Protein AF-A0A9C9SER9-F1 (afdb_monomer_lite)

Radius of gyration: 15.22 Å; chains: 1; bounding box: 36×35×38 Å

Foldseek 3Di:
DDPDDDDDPDPVVVLLVCQLLDQEAEQEDDDDVSVVSVVVVLVCPLVVLADQHAYEYEDCVRCVVVLVCCVPPCCVVPVDPPCSSVSYHYDHDPVVVVVVSCVVCVVPHSDDDPVNNVSSVVD

pLDDT: mean 93.38, std 6.62, range [63.72, 98.69]

Structure (mmCIF, N/CA/C/O backbone):
data_AF-A0A9C9SER9-F1
#
_entry.id   AF-A0A9C9SER9-F1
#
loop_
_atom_site.group_PDB
_atom_site.id
_atom_site.type_symbol
_atom_site.label_atom_id
_atom_site.label_alt_id
_atom_site.label_comp_id
_atom_site.label_asym_id
_atom_site.label_entity_id
_atom_site.label_seq_id
_atom_site.pdbx_PDB_ins_code
_atom_site.Cartn_x
_atom_site.Cartn_y
_atom_site.Cartn_z
_atom_site.occupancy
_atom_site.B_iso_or_equiv
_atom_site.auth_seq_id
_atom_site.auth_comp_id
_atom_site.auth_asym_id
_atom_site.auth_atom_id
_atom_site.pdbx_PDB_model_num
ATOM 1 N N . TYR A 1 1 ? 19.489 -3.707 -9.082 1.00 63.72 1 TYR A N 1
ATOM 2 C CA . TYR A 1 1 ? 20.092 -3.218 -10.340 1.00 63.72 1 TYR A CA 1
ATOM 3 C C . TYR A 1 1 ? 18.976 -2.688 -11.239 1.00 63.72 1 TYR A C 1
ATOM 5 O O . TYR A 1 1 ? 17.849 -3.126 -11.051 1.00 63.72 1 TYR A O 1
ATOM 13 N N . GLN A 1 2 ? 19.248 -1.712 -12.114 1.00 91.31 2 GLN A N 1
ATOM 14 C CA . GLN A 1 2 ? 18.258 -1.064 -12.994 1.00 91.31 2 GLN A CA 1
ATOM 15 C C . GLN A 1 2 ? 18.746 -1.128 -14.447 1.00 91.31 2 GLN A C 1
ATOM 17 O O . GLN A 1 2 ? 19.863 -0.685 -14.705 1.00 91.31 2 GLN A O 1
ATOM 22 N N . ASP A 1 3 ? 17.909 -1.615 -15.366 1.00 94.62 3 ASP A N 1
ATOM 23 C CA . ASP A 1 3 ? 18.195 -1.587 -16.813 1.00 94.62 3 ASP A CA 1
ATOM 24 C C . ASP A 1 3 ? 17.732 -0.271 -17.460 1.00 94.62 3 ASP A C 1
ATOM 26 O O . ASP A 1 3 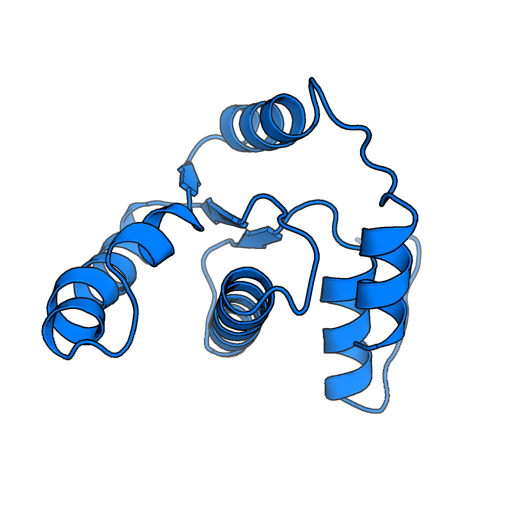? 18.399 0.277 -18.334 1.00 94.62 3 ASP A O 1
ATOM 30 N N . ILE A 1 4 ? 16.602 0.269 -16.988 1.00 94.31 4 ILE A N 1
ATOM 31 C CA . ILE A 1 4 ? 16.070 1.585 -17.361 1.00 94.31 4 ILE A CA 1
ATOM 32 C C . ILE A 1 4 ? 16.015 2.438 -16.095 1.00 94.31 4 ILE A C 1
ATOM 34 O O . ILE A 1 4 ? 15.408 2.043 -15.099 1.00 94.31 4 ILE A O 1
ATOM 38 N N . SER A 1 5 ? 16.640 3.615 -16.136 1.00 93.88 5 SER A N 1
ATOM 39 C CA . SER A 1 5 ? 16.631 4.569 -15.026 1.00 93.88 5 SER A CA 1
ATOM 40 C C . SER A 1 5 ? 15.872 5.829 -15.426 1.00 93.88 5 SER A C 1
ATOM 42 O O . SER A 1 5 ? 16.171 6.452 -16.444 1.00 93.88 5 SER A O 1
ATOM 44 N N . LEU A 1 6 ? 14.882 6.201 -14.617 1.00 93.2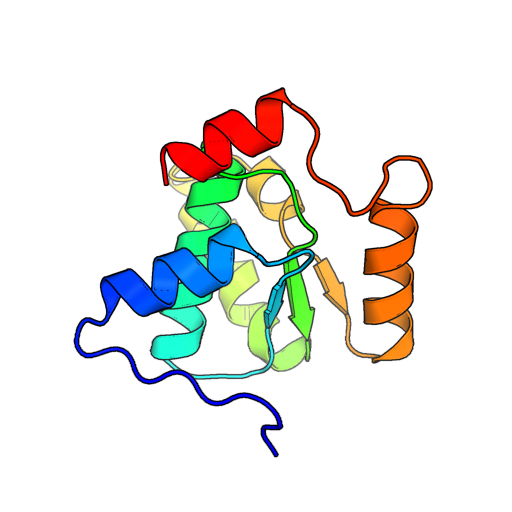5 6 LEU A N 1
ATOM 45 C CA . LEU A 1 6 ? 14.102 7.422 -14.783 1.00 93.25 6 LEU A CA 1
ATOM 46 C C . LEU A 1 6 ? 14.310 8.303 -13.555 1.00 93.25 6 LEU A C 1
ATOM 48 O O . LEU A 1 6 ? 14.129 7.860 -12.421 1.00 93.25 6 LEU A O 1
ATOM 52 N N . ASN A 1 7 ? 14.673 9.560 -13.793 1.00 93.38 7 ASN A N 1
ATOM 53 C CA . ASN A 1 7 ? 14.852 10.554 -12.745 1.00 93.38 7 ASN A CA 1
ATOM 54 C C . ASN A 1 7 ? 13.689 11.542 -12.775 1.00 93.38 7 ASN A C 1
ATOM 56 O O . ASN A 1 7 ? 13.379 12.121 -13.815 1.00 93.38 7 ASN A O 1
ATOM 60 N N . PHE A 1 8 ? 13.075 11.759 -11.617 1.00 94.00 8 PHE A N 1
ATOM 61 C CA . PHE A 1 8 ? 11.943 12.664 -11.462 1.00 94.00 8 PHE A CA 1
ATOM 62 C C . PHE A 1 8 ? 12.359 13.856 -10.614 1.00 94.00 8 PHE A C 1
ATOM 64 O O . PHE A 1 8 ? 12.822 13.694 -9.487 1.00 94.00 8 PHE A O 1
ATOM 71 N N . ARG A 1 9 ? 12.166 15.069 -11.142 1.00 93.00 9 ARG A N 1
ATOM 72 C CA . ARG A 1 9 ? 12.409 16.303 -10.379 1.00 93.00 9 ARG A CA 1
ATOM 73 C C . ARG A 1 9 ? 11.342 16.539 -9.310 1.00 93.00 9 ARG A C 1
ATOM 75 O O . ARG A 1 9 ? 11.608 17.185 -8.303 1.00 93.00 9 ARG A O 1
ATOM 82 N N . HIS A 1 10 ? 10.135 16.038 -9.550 1.00 94.38 10 HIS A N 1
ATOM 83 C CA . HIS A 1 10 ? 8.981 16.238 -8.688 1.00 94.38 10 HIS A CA 1
ATOM 84 C C . HIS A 1 10 ? 8.494 14.900 -8.134 1.00 94.38 10 HIS A C 1
ATOM 86 O O . HIS A 1 10 ? 8.345 13.930 -8.875 1.00 94.38 10 HIS A O 1
ATOM 92 N N . PHE A 1 11 ? 8.239 14.867 -6.824 1.00 90.44 11 PHE A N 1
ATOM 93 C CA . PHE A 1 11 ? 7.857 13.652 -6.104 1.00 90.44 11 PHE A CA 1
ATOM 94 C C . PHE A 1 11 ? 6.539 13.055 -6.617 1.00 90.44 11 PHE A C 1
ATOM 96 O O . PHE A 1 11 ? 6.485 11.868 -6.917 1.00 90.44 11 PHE A O 1
ATOM 103 N N . PHE A 1 12 ? 5.515 13.887 -6.828 1.00 91.81 12 PHE A N 1
ATOM 104 C CA . PHE A 1 12 ? 4.206 13.432 -7.310 1.00 91.81 12 PHE A CA 1
ATOM 105 C C . PHE A 1 12 ? 4.282 12.757 -8.688 1.00 91.81 12 PHE A C 1
ATOM 107 O O . PHE A 1 12 ? 3.611 11.761 -8.926 1.00 91.81 12 PHE A O 1
ATOM 114 N N . SER A 1 13 ? 5.143 13.246 -9.590 1.00 92.81 13 SER A N 1
ATOM 115 C CA . SER A 1 13 ? 5.287 12.651 -10.922 1.00 92.81 13 SER A CA 1
ATOM 116 C C . SER A 1 13 ? 5.798 11.215 -10.836 1.00 92.81 13 SER A C 1
ATOM 118 O O . SER A 1 13 ? 5.401 10.380 -11.638 1.00 92.81 13 SER A O 1
ATOM 120 N N . ARG A 1 14 ? 6.650 10.912 -9.848 1.00 93.62 14 ARG A N 1
ATOM 121 C CA . ARG A 1 14 ? 7.125 9.549 -9.593 1.00 93.62 14 ARG A CA 1
ATOM 122 C C . ARG A 1 14 ? 6.001 8.649 -9.072 1.00 93.62 14 ARG A C 1
ATOM 124 O O . ARG A 1 14 ? 5.893 7.522 -9.542 1.00 93.62 14 ARG A O 1
ATOM 131 N N . LYS A 1 15 ? 5.166 9.153 -8.159 1.00 92.69 15 LYS A N 1
ATOM 132 C CA . LYS A 1 15 ? 4.029 8.411 -7.586 1.00 92.69 15 LYS A CA 1
ATOM 133 C C . LYS A 1 15 ? 3.011 8.003 -8.649 1.00 92.69 15 LYS A C 1
ATOM 135 O O . LYS A 1 15 ? 2.696 6.824 -8.783 1.00 92.69 15 LYS A O 1
ATOM 140 N N . VAL A 1 16 ? 2.630 8.943 -9.520 1.00 91.50 16 VAL A N 1
ATOM 141 C CA . VAL A 1 16 ? 1.736 8.664 -10.660 1.00 91.50 16 VAL A CA 1
ATOM 142 C C . VAL A 1 16 ? 2.287 7.533 -11.536 1.00 91.50 16 VAL A C 1
ATOM 144 O O . VAL A 1 16 ? 1.541 6.652 -11.953 1.00 91.50 16 VAL A O 1
ATOM 147 N N . MET A 1 17 ? 3.600 7.509 -11.795 1.00 91.12 17 MET A N 1
ATOM 148 C CA . MET A 1 17 ? 4.214 6.456 -12.614 1.00 91.12 17 MET A CA 1
ATOM 149 C C . MET A 1 17 ? 4.195 5.081 -11.935 1.00 91.12 17 MET A C 1
ATOM 151 O O . MET A 1 17 ? 4.079 4.080 -12.642 1.00 91.12 17 MET A O 1
ATOM 155 N N . PHE A 1 18 ? 4.275 5.007 -10.602 1.00 90.00 18 PHE A N 1
ATOM 156 C CA . PHE A 1 18 ? 4.132 3.734 -9.889 1.00 90.00 18 PHE A CA 1
ATOM 157 C C . PHE A 1 18 ? 2.722 3.168 -10.024 1.00 90.00 18 PHE A C 1
ATOM 159 O O . PHE A 1 18 ? 2.576 1.992 -10.344 1.00 90.00 18 PHE A O 1
ATOM 166 N N . VAL A 1 19 ? 1.692 4.002 -9.877 1.00 90.25 19 VAL A N 1
ATOM 167 C CA . VAL A 1 19 ? 0.302 3.542 -9.978 1.00 90.25 19 VAL A CA 1
ATOM 168 C C . VAL A 1 19 ? -0.059 3.194 -11.422 1.00 90.25 19 VAL A C 1
ATOM 170 O O . VAL A 1 19 ? -0.615 2.129 -11.690 1.00 90.25 19 VAL A O 1
ATOM 173 N N . LYS A 1 20 ? 0.272 4.078 -12.370 1.00 87.38 20 LYS A N 1
ATOM 174 C CA . LYS A 1 20 ? -0.237 4.017 -13.747 1.00 87.38 20 LYS A CA 1
ATOM 175 C C . LYS A 1 20 ? 0.169 2.757 -14.505 1.00 87.38 20 LYS A C 1
ATOM 177 O O . LYS A 1 20 ? -0.599 2.260 -15.327 1.00 87.38 20 LYS A O 1
ATOM 182 N N . TYR A 1 21 ? 1.369 2.249 -14.239 1.00 87.75 21 TYR A N 1
ATOM 183 C CA . TYR A 1 21 ? 1.939 1.114 -14.967 1.00 87.75 21 TYR A CA 1
ATOM 184 C C . TYR A 1 21 ? 2.007 -0.174 -14.141 1.00 87.75 21 TYR A C 1
ATOM 186 O O . TYR A 1 21 ? 2.379 -1.219 -14.676 1.00 87.75 21 TYR A O 1
ATOM 194 N N . ALA A 1 22 ? 1.636 -0.142 -12.858 1.00 90.19 22 ALA A N 1
ATOM 195 C CA . ALA A 1 22 ? 1.662 -1.334 -12.023 1.00 90.19 22 ALA A CA 1
ATOM 196 C C . ALA A 1 22 ? 0.572 -2.342 -12.416 1.00 90.19 22 ALA A C 1
ATOM 198 O O . ALA A 1 22 ? -0.592 -2.004 -12.651 1.00 90.19 22 ALA A O 1
ATOM 199 N N . ALA A 1 23 ? 0.953 -3.619 -12.439 1.00 91.38 23 ALA A N 1
ATOM 200 C CA . ALA A 1 23 ? 0.028 -4.753 -12.466 1.00 91.38 23 ALA A CA 1
ATOM 201 C C . ALA A 1 23 ? -0.242 -5.317 -11.063 1.00 91.38 23 ALA A C 1
ATOM 203 O O . ALA A 1 23 ? -1.250 -5.971 -10.844 1.00 91.38 23 ALA A O 1
ATOM 204 N N . ALA A 1 24 ? 0.643 -5.066 -10.104 1.00 94.75 24 ALA A N 1
ATOM 205 C CA . ALA A 1 24 ? 0.474 -5.451 -8.711 1.00 94.75 24 ALA A CA 1
ATOM 206 C C . ALA A 1 24 ? 1.363 -4.569 -7.833 1.00 94.75 24 ALA A C 1
ATOM 208 O O . ALA A 1 24 ? 2.381 -4.054 -8.301 1.00 94.75 24 ALA A O 1
ATOM 209 N N . TYR A 1 25 ? 0.999 -4.441 -6.561 1.00 96.75 25 TYR A N 1
ATOM 210 C CA . TYR A 1 25 ? 1.838 -3.855 -5.523 1.00 96.75 25 TYR A CA 1
ATOM 211 C C . TYR A 1 25 ? 2.332 -4.970 -4.608 1.00 96.75 25 TYR A C 1
ATOM 213 O O . TYR A 1 25 ? 1.534 -5.673 -3.996 1.00 96.75 25 TYR A O 1
ATOM 221 N N . VAL A 1 26 ? 3.651 -5.126 -4.513 1.00 98.06 26 VAL A N 1
ATOM 222 C CA . VAL A 1 26 ? 4.298 -6.049 -3.574 1.00 98.06 26 VAL A CA 1
ATOM 223 C C . VAL A 1 26 ? 5.112 -5.213 -2.599 1.00 98.06 26 VAL A C 1
ATOM 225 O O . VAL A 1 26 ? 6.119 -4.612 -2.970 1.00 98.06 26 VAL A O 1
ATOM 228 N N . VAL A 1 27 ? 4.645 -5.145 -1.360 1.00 98.31 27 VAL A N 1
ATOM 229 C CA . VAL A 1 27 ? 5.141 -4.225 -0.341 1.00 98.31 27 VAL A CA 1
ATOM 230 C C . VAL A 1 27 ? 5.954 -5.013 0.679 1.00 98.31 27 VAL A C 1
ATOM 232 O O . VAL A 1 27 ? 5.427 -5.796 1.470 1.00 98.31 27 VAL A O 1
ATOM 235 N N . LEU A 1 28 ? 7.269 -4.824 0.627 1.00 98.44 28 LEU A N 1
ATOM 236 C CA . LEU A 1 28 ? 8.212 -5.376 1.597 1.00 98.44 28 LEU A CA 1
ATOM 237 C C . LEU A 1 28 ? 8.320 -4.454 2.824 1.00 98.44 28 LEU A C 1
ATOM 239 O O . LEU A 1 28 ? 7.969 -3.275 2.717 1.00 98.44 28 LEU A O 1
ATOM 243 N N . PRO A 1 29 ? 8.843 -4.946 3.965 1.00 98.62 29 PRO A N 1
ATOM 244 C CA . PRO A 1 29 ? 9.100 -4.121 5.141 1.00 98.62 29 PRO A CA 1
ATOM 245 C C . PRO A 1 29 ? 9.856 -2.833 4.805 1.00 98.62 29 PRO A C 1
ATOM 247 O O . PRO A 1 29 ? 10.885 -2.858 4.125 1.00 98.62 29 PRO A O 1
ATOM 250 N N . GLY A 1 30 ? 9.348 -1.704 5.291 1.00 98.19 30 GLY A N 1
ATOM 251 C CA . GLY A 1 30 ? 9.875 -0.387 4.958 1.00 98.19 30 GLY A CA 1
ATOM 252 C C . GLY A 1 30 ? 9.401 0.709 5.909 1.00 98.19 30 GLY A C 1
ATOM 253 O O . GLY A 1 30 ? 8.610 0.468 6.813 1.00 98.19 30 GLY A O 1
ATOM 254 N N . GLY A 1 31 ? 9.931 1.919 5.728 1.00 98.19 31 GLY A N 1
ATOM 255 C CA . GLY A 1 31 ? 9.610 3.081 6.564 1.00 98.19 31 GLY A CA 1
ATOM 256 C C . GLY A 1 31 ? 8.491 3.951 5.986 1.00 98.19 31 GLY A C 1
ATOM 257 O O . GLY A 1 31 ? 7.647 3.491 5.220 1.00 98.19 31 GLY A O 1
ATOM 258 N N . PHE A 1 32 ? 8.525 5.250 6.293 1.00 98.19 32 PHE A N 1
ATOM 259 C CA . PHE A 1 32 ?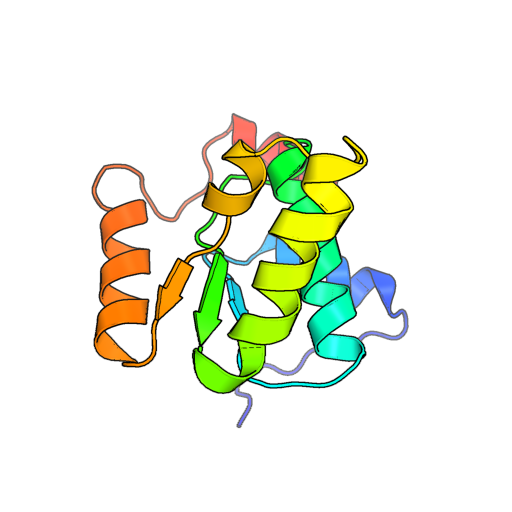 7.476 6.194 5.886 1.00 98.19 32 PHE A CA 1
ATOM 260 C C . PHE A 1 32 ? 7.241 6.285 4.378 1.00 98.19 32 PHE A C 1
ATOM 262 O O . PHE A 1 32 ? 6.096 6.388 3.970 1.00 98.19 32 PHE A O 1
ATOM 269 N N . GLY A 1 33 ? 8.283 6.194 3.546 1.00 96.75 33 GLY A N 1
ATOM 270 C CA . GLY A 1 33 ? 8.091 6.197 2.090 1.00 96.75 33 GLY A CA 1
ATOM 271 C C . GLY A 1 33 ? 7.294 4.985 1.593 1.00 96.75 33 GLY A C 1
ATOM 272 O O . GLY A 1 33 ? 6.489 5.109 0.683 1.00 96.75 33 GLY A O 1
ATOM 273 N N . THR A 1 34 ? 7.476 3.821 2.219 1.00 97.69 34 THR A N 1
ATOM 274 C CA . THR A 1 34 ? 6.706 2.612 1.901 1.00 97.69 34 THR A CA 1
ATOM 275 C C . THR A 1 34 ? 5.263 2.732 2.381 1.00 97.69 34 THR A C 1
ATOM 277 O O . THR A 1 34 ? 4.349 2.339 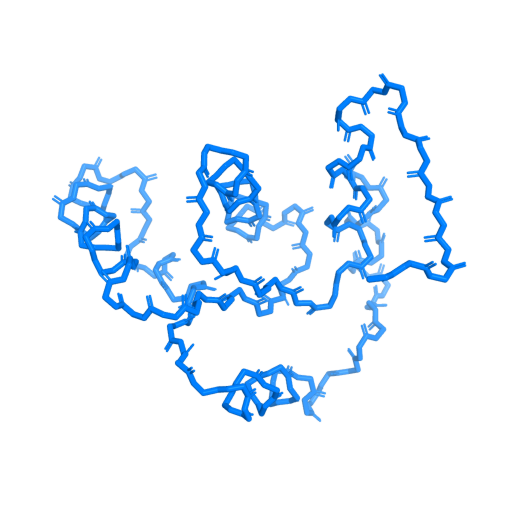1.664 1.00 97.69 34 THR A O 1
ATOM 280 N N . LEU A 1 35 ? 5.057 3.289 3.577 1.00 98.19 35 LEU A N 1
ATOM 281 C CA . LEU A 1 35 ? 3.720 3.522 4.130 1.00 98.19 35 LEU A CA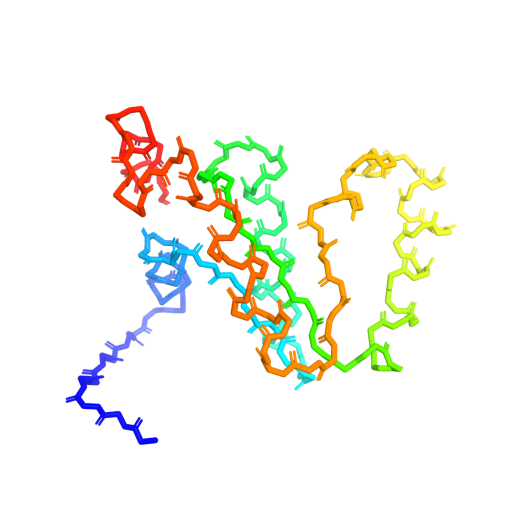 1
ATOM 282 C C . LEU A 1 35 ? 2.930 4.560 3.325 1.00 98.19 35 LEU A C 1
ATOM 284 O O . LEU A 1 35 ? 1.735 4.381 3.129 1.00 98.19 35 LEU A O 1
ATOM 288 N N . ASP A 1 36 ? 3.596 5.606 2.841 1.00 97.75 36 ASP A N 1
ATOM 289 C CA . ASP A 1 36 ? 3.011 6.637 1.980 1.00 97.75 36 ASP A CA 1
ATOM 290 C C . ASP A 1 36 ? 2.484 6.033 0.666 1.00 97.75 36 ASP A C 1
ATOM 292 O O . ASP A 1 36 ? 1.315 6.200 0.330 1.00 97.75 36 ASP A O 1
ATOM 296 N N . GLU A 1 37 ? 3.304 5.231 -0.021 1.00 96.69 37 GLU A N 1
ATOM 297 C CA . GLU A 1 37 ? 2.888 4.519 -1.240 1.00 96.69 37 GLU A CA 1
ATOM 298 C C . GLU A 1 37 ? 1.782 3.482 -0.966 1.00 96.69 37 GLU A C 1
ATOM 300 O O . GLU A 1 37 ? 0.871 3.320 -1.779 1.00 96.69 37 GLU A O 1
ATOM 305 N N . LEU A 1 38 ? 1.828 2.788 0.181 1.00 97.75 38 LEU A N 1
ATOM 306 C CA . LEU A 1 38 ? 0.791 1.832 0.584 1.00 97.75 38 LEU A CA 1
ATOM 307 C C . LEU A 1 38 ? -0.556 2.528 0.832 1.00 97.75 38 LEU A C 1
ATOM 309 O O . LEU A 1 38 ? -1.582 2.075 0.332 1.00 97.75 38 LEU A O 1
ATOM 313 N N . ALA A 1 39 ? -0.567 3.624 1.591 1.00 97.19 39 ALA A N 1
ATOM 314 C CA . ALA A 1 39 ? -1.789 4.370 1.876 1.00 97.19 39 ALA A CA 1
ATOM 315 C C . ALA A 1 39 ? -2.396 4.974 0.598 1.00 97.19 39 ALA A C 1
ATOM 317 O O . ALA A 1 39 ? -3.616 4.947 0.416 1.00 97.19 39 ALA A O 1
ATOM 318 N N . GLU A 1 40 ? -1.550 5.468 -0.311 1.00 96.31 40 GLU A N 1
ATOM 319 C CA . GLU A 1 40 ? -1.982 6.003 -1.601 1.00 96.31 40 GLU A CA 1
ATOM 320 C C . GLU A 1 40 ? -2.661 4.933 -2.459 1.00 96.31 40 GLU A C 1
ATOM 322 O O . GLU A 1 40 ? -3.792 5.141 -2.902 1.00 96.31 40 GLU A O 1
ATOM 327 N N . ILE A 1 41 ? -2.036 3.763 -2.651 1.00 96.44 41 ILE A N 1
ATOM 328 C CA . ILE A 1 41 ? -2.642 2.725 -3.494 1.00 96.44 41 ILE A CA 1
ATOM 329 C C . ILE A 1 41 ? -3.937 2.169 -2.893 1.00 96.44 41 ILE A C 1
ATOM 331 O O . ILE A 1 41 ? -4.887 1.923 -3.638 1.00 96.44 41 ILE A O 1
ATOM 335 N N . LEU A 1 42 ? -4.015 2.023 -1.565 1.00 97.12 42 LEU A N 1
ATOM 336 C CA . LEU A 1 42 ? -5.243 1.595 -0.891 1.00 97.12 42 LEU A CA 1
ATOM 337 C C . LEU A 1 42 ? -6.379 2.581 -1.153 1.00 97.12 42 LEU A C 1
ATOM 339 O O . LEU A 1 42 ? -7.445 2.172 -1.604 1.00 97.12 42 LEU A O 1
ATOM 343 N N . THR A 1 43 ? -6.115 3.877 -0.979 1.00 96.69 43 THR A N 1
ATOM 344 C CA . THR A 1 43 ? -7.098 4.940 -1.233 1.00 96.69 43 THR A CA 1
ATOM 345 C C . THR A 1 43 ? -7.544 4.950 -2.698 1.00 96.69 43 THR A C 1
ATOM 347 O O . THR A 1 43 ? -8.736 5.051 -2.992 1.00 96.69 43 THR A O 1
ATOM 350 N N . LEU A 1 44 ? -6.611 4.823 -3.647 1.00 95.44 44 LEU A N 1
ATOM 351 C CA . LEU A 1 44 ? -6.928 4.853 -5.077 1.00 95.44 44 LEU A CA 1
ATOM 352 C C . LEU A 1 44 ? -7.770 3.649 -5.514 1.00 95.44 44 LEU A C 1
ATOM 354 O O . LEU A 1 44 ? -8.684 3.812 -6.323 1.00 95.44 44 LEU A O 1
ATOM 358 N N . VAL A 1 45 ? -7.484 2.452 -4.991 1.00 94.69 45 VAL A N 1
ATOM 359 C CA . VAL A 1 45 ? -8.269 1.247 -5.300 1.00 94.69 45 VAL A CA 1
ATOM 360 C C . VAL A 1 45 ? -9.637 1.301 -4.620 1.00 94.69 45 VAL A C 1
ATOM 362 O O . VAL A 1 45 ? -10.637 1.026 -5.281 1.00 94.69 45 VAL A O 1
ATOM 365 N N . GLN A 1 46 ? -9.695 1.703 -3.348 1.00 95.62 46 GLN A N 1
ATOM 366 C CA . GLN A 1 46 ? -10.936 1.877 -2.581 1.00 95.62 46 GLN A CA 1
ATOM 367 C C . GLN A 1 46 ? -11.902 2.843 -3.283 1.00 95.62 46 GLN A C 1
ATOM 369 O O . GLN A 1 46 ? -13.081 2.551 -3.454 1.00 95.62 46 GLN A O 1
ATOM 374 N N . THR A 1 47 ? -11.395 3.984 -3.754 1.00 93.81 47 THR A N 1
ATOM 375 C CA . THR A 1 47 ? -12.206 5.028 -4.406 1.00 93.81 47 THR A CA 1
ATOM 376 C C . THR A 1 47 ? -12.448 4.794 -5.901 1.00 93.81 47 THR A C 1
ATOM 378 O O . THR A 1 47 ? -13.081 5.622 -6.559 1.00 93.81 47 THR A O 1
ATOM 381 N N . GLY A 1 48 ? -11.929 3.699 -6.470 1.00 91.31 48 GLY A N 1
ATOM 382 C CA . GLY A 1 48 ? -12.043 3.394 -7.899 1.00 91.31 48 GLY A CA 1
ATOM 383 C C . GLY A 1 48 ? -11.286 4.362 -8.817 1.00 91.31 48 GLY A C 1
ATOM 384 O O . GLY A 1 48 ? -11.552 4.408 -10.016 1.00 91.31 48 GLY A O 1
ATOM 385 N N . LYS A 1 49 ? -10.345 5.143 -8.273 1.00 90.19 49 LYS A N 1
ATOM 386 C CA . LYS A 1 49 ? -9.475 6.071 -9.019 1.00 90.19 49 LYS A CA 1
ATOM 387 C C . LYS A 1 49 ? -8.308 5.379 -9.714 1.00 90.19 49 LYS A C 1
ATOM 389 O O . LYS A 1 49 ? -7.595 5.996 -10.495 1.00 90.19 49 LYS A O 1
ATOM 394 N N . THR A 1 50 ? -8.125 4.092 -9.460 1.00 90.25 50 THR A N 1
ATOM 395 C CA . THR A 1 50 ? -7.293 3.215 -10.274 1.00 90.25 50 THR A CA 1
ATOM 396 C C . THR A 1 50 ? -7.967 1.859 -10.420 1.00 90.25 50 THR A C 1
ATOM 398 O O . THR A 1 50 ? -8.917 1.522 -9.709 1.00 90.25 50 THR A O 1
ATOM 401 N N . ARG A 1 51 ? -7.472 1.055 -11.358 1.00 87.06 51 ARG A N 1
ATOM 402 C CA . ARG A 1 51 ? -7.961 -0.309 -11.548 1.00 87.06 51 ARG A CA 1
ATOM 403 C C . ARG A 1 51 ? -7.655 -1.176 -10.325 1.00 87.06 51 ARG A C 1
ATOM 405 O O . ARG A 1 51 ? -6.614 -1.030 -9.687 1.00 87.06 51 ARG A O 1
ATOM 412 N N . ARG A 1 52 ? -8.506 -2.168 -10.054 1.00 89.19 52 ARG A N 1
ATOM 413 C CA . ARG A 1 52 ? -8.255 -3.132 -8.974 1.00 89.19 52 ARG A CA 1
ATOM 414 C C . ARG A 1 52 ? -7.095 -4.057 -9.346 1.00 89.19 52 ARG A C 1
ATOM 416 O O . ARG A 1 52 ? -7.253 -4.934 -10.205 1.00 89.19 52 ARG A O 1
ATOM 423 N N . ILE A 1 53 ? -5.957 -3.856 -8.689 1.00 92.19 53 ILE A N 1
ATOM 424 C CA . ILE A 1 53 ? -4.742 -4.677 -8.776 1.00 92.19 53 ILE A CA 1
ATOM 425 C C . ILE A 1 53 ? -4.496 -5.411 -7.449 1.00 92.19 53 ILE A C 1
ATOM 427 O O . ILE A 1 53 ? -4.986 -4.956 -6.415 1.00 92.19 53 ILE A O 1
ATOM 431 N N . PRO A 1 54 ? -3.744 -6.524 -7.438 1.00 96.12 54 PRO A N 1
ATOM 432 C CA . PRO A 1 54 ? -3.337 -7.175 -6.198 1.00 96.12 54 PRO A CA 1
ATOM 433 C C . PRO A 1 54 ? -2.430 -6.258 -5.372 1.00 96.12 54 PRO A C 1
ATOM 435 O O . PRO A 1 54 ? -1.418 -5.778 -5.888 1.00 96.12 54 PRO A O 1
ATOM 438 N N . ILE A 1 55 ? -2.759 -6.063 -4.093 1.00 98.12 55 ILE A N 1
ATOM 439 C CA . ILE A 1 55 ? -1.891 -5.412 -3.105 1.00 98.12 55 ILE A CA 1
ATOM 440 C C . ILE A 1 55 ? -1.453 -6.487 -2.111 1.00 98.12 55 ILE A C 1
ATOM 442 O O . ILE A 1 55 ? -2.272 -7.094 -1.421 1.00 98.12 55 ILE A O 1
ATOM 446 N N . ILE A 1 56 ? -0.155 -6.770 -2.080 1.00 98.62 56 ILE A N 1
ATOM 447 C CA . ILE A 1 56 ? 0.422 -7.890 -1.344 1.00 98.62 56 ILE A CA 1
ATOM 448 C C . ILE A 1 56 ? 1.459 -7.356 -0.364 1.00 98.62 56 ILE A C 1
ATOM 450 O O . ILE A 1 56 ? 2.443 -6.743 -0.769 1.00 98.62 56 ILE A O 1
ATOM 454 N N . LEU A 1 57 ? 1.253 -7.620 0.921 1.00 98.69 57 LEU A N 1
ATOM 455 C CA . LEU A 1 57 ? 2.192 -7.308 1.989 1.00 98.69 57 LEU A CA 1
ATOM 456 C C . LEU A 1 57 ? 3.041 -8.547 2.282 1.00 98.69 57 LEU A C 1
ATOM 458 O O . LEU A 1 57 ? 2.509 -9.635 2.512 1.00 98.69 57 LEU A O 1
ATOM 462 N N . VAL A 1 58 ? 4.362 -8.394 2.260 1.00 98.62 58 VAL A N 1
ATOM 463 C CA . VAL A 1 58 ? 5.311 -9.491 2.496 1.00 98.62 58 VAL A CA 1
ATOM 464 C C . VAL A 1 58 ? 5.907 -9.367 3.887 1.00 98.62 58 VAL A C 1
ATOM 466 O O . VAL A 1 58 ? 6.241 -8.255 4.292 1.00 98.62 58 VAL A O 1
ATOM 469 N N . HIS A 1 59 ? 6.110 -10.505 4.561 1.00 98.25 59 HIS A N 1
ATOM 470 C CA . HIS A 1 59 ? 6.601 -10.619 5.937 1.00 98.25 59 HIS A CA 1
ATOM 471 C C . HIS A 1 59 ? 5.525 -10.278 6.981 1.00 98.25 59 HIS A C 1
ATOM 473 O O . HIS A 1 59 ? 5.498 -9.184 7.542 1.00 98.25 59 HIS A O 1
ATOM 479 N N . ALA A 1 60 ? 4.642 -11.241 7.260 1.00 98.31 60 ALA A N 1
ATOM 480 C CA . ALA A 1 60 ? 3.488 -11.080 8.144 1.00 98.31 60 ALA A CA 1
ATOM 481 C C . ALA A 1 60 ? 3.812 -10.471 9.523 1.00 98.31 60 ALA A C 1
ATOM 483 O O . ALA A 1 60 ? 3.130 -9.513 9.889 1.00 98.31 60 ALA A O 1
ATOM 484 N N . PRO A 1 61 ? 4.872 -10.899 10.250 1.00 98.50 61 PRO A N 1
ATOM 485 C CA . PRO A 1 61 ? 5.201 -10.322 11.558 1.00 98.50 61 PRO A CA 1
ATOM 486 C C . PRO A 1 61 ? 5.451 -8.809 11.540 1.00 98.50 61 PRO A C 1
ATOM 488 O O . PRO A 1 61 ? 5.265 -8.143 12.552 1.00 98.50 61 PRO A O 1
ATOM 491 N N . PHE A 1 62 ? 5.879 -8.250 10.404 1.00 98.69 62 PHE A N 1
ATOM 492 C CA . PHE A 1 62 ? 6.096 -6.810 10.274 1.00 98.69 62 PHE A CA 1
ATOM 493 C C . PHE A 1 62 ? 4.783 -6.033 10.104 1.00 98.69 62 PHE A C 1
ATOM 495 O O . PHE A 1 62 ? 4.653 -4.927 10.622 1.00 98.69 62 PHE A O 1
ATOM 502 N N . TRP A 1 63 ? 3.809 -6.606 9.394 1.00 98.56 63 TRP A N 1
ATOM 503 C CA . TRP A 1 63 ? 2.556 -5.929 9.038 1.00 98.56 63 TRP A CA 1
ATOM 504 C C . TRP A 1 63 ? 1.403 -6.193 10.005 1.00 98.56 63 TRP A C 1
ATOM 506 O O . TRP A 1 63 ? 0.447 -5.421 10.019 1.00 98.56 63 TRP A O 1
ATOM 516 N N . GLU A 1 64 ? 1.487 -7.250 10.816 1.00 98.19 64 GLU A N 1
ATOM 517 C CA . GLU A 1 64 ? 0.424 -7.675 11.733 1.00 98.19 64 GLU A CA 1
ATOM 518 C C . GLU A 1 64 ? -0.068 -6.532 12.630 1.00 98.19 64 GLU A C 1
ATOM 520 O O . GLU A 1 64 ? -1.265 -6.264 12.674 1.00 98.19 64 GLU A O 1
ATOM 525 N N . GLY A 1 65 ? 0.847 -5.787 13.259 1.00 98.56 65 GLY A N 1
ATOM 526 C CA . GLY A 1 65 ? 0.478 -4.667 14.129 1.00 98.56 65 GLY A CA 1
ATOM 527 C C . GLY A 1 65 ? -0.254 -3.533 13.399 1.00 98.56 65 GLY A C 1
ATOM 528 O O . GLY A 1 65 ? -1.182 -2.946 13.951 1.00 98.56 65 GLY A O 1
ATOM 529 N N . LEU A 1 66 ? 0.119 -3.243 12.148 1.00 98.44 66 LEU A N 1
ATOM 530 C CA . LEU A 1 66 ? -0.541 -2.206 11.348 1.00 98.44 66 LEU A CA 1
ATOM 531 C C . LEU A 1 66 ? -1.946 -2.640 10.918 1.00 98.44 66 LEU A C 1
ATOM 533 O O . LEU A 1 66 ? -2.892 -1.865 11.028 1.00 98.44 66 LEU A O 1
ATOM 537 N N . LEU A 1 67 ? -2.087 -3.879 10.445 1.00 98.31 67 LEU A N 1
ATOM 538 C CA . LEU A 1 67 ? -3.379 -4.417 10.017 1.00 98.31 67 LEU A CA 1
ATOM 539 C C . LEU A 1 67 ? -4.340 -4.597 11.191 1.00 98.31 67 LEU A C 1
ATOM 541 O O . LEU A 1 67 ? -5.544 -4.399 11.035 1.00 98.31 67 LEU A O 1
ATOM 545 N N . GLU A 1 68 ? -3.820 -4.941 12.368 1.00 98.56 68 GLU A N 1
ATOM 546 C CA . GLU A 1 68 ? -4.629 -4.983 13.579 1.00 98.56 68 GLU A CA 1
ATOM 547 C C . GLU A 1 68 ? -5.091 -3.587 13.996 1.00 98.56 68 GLU A C 1
ATOM 549 O O . GLU A 1 68 ? -6.254 -3.411 14.353 1.00 98.56 68 GLU A O 1
ATOM 554 N N . TRP A 1 69 ? -4.239 -2.569 13.860 1.00 98.62 69 TRP A N 1
ATOM 555 C CA . TRP A 1 69 ? -4.655 -1.183 14.066 1.00 98.62 69 TRP A CA 1
ATOM 556 C C . TRP A 1 69 ? -5.724 -0.740 13.051 1.00 98.62 69 TRP A C 1
ATOM 558 O O . TRP A 1 69 ? -6.704 -0.106 13.440 1.00 98.62 69 TRP A O 1
ATOM 568 N N . PHE A 1 70 ? -5.621 -1.126 11.772 1.00 98.25 70 PHE A N 1
ATOM 569 C CA . PHE A 1 70 ? -6.692 -0.860 10.799 1.00 98.25 70 PHE A CA 1
ATOM 570 C C . PHE A 1 70 ? -8.023 -1.476 11.246 1.00 98.25 70 PHE A C 1
ATOM 572 O O . PHE A 1 70 ? -9.053 -0.805 11.224 1.00 98.25 70 PHE A O 1
ATOM 579 N N . ARG A 1 71 ? -8.003 -2.728 11.712 1.00 98.31 71 ARG A N 1
ATOM 580 C CA . ARG A 1 71 ? -9.206 -3.442 12.159 1.00 98.31 71 ARG A CA 1
ATOM 581 C C . ARG A 1 71 ? -9.815 -2.865 13.435 1.00 98.31 71 ARG A C 1
ATOM 583 O O . ARG A 1 71 ? -11.025 -2.716 13.510 1.00 98.31 71 ARG A O 1
ATOM 590 N N . THR A 1 72 ? -8.993 -2.572 14.432 1.00 98.50 72 THR A N 1
ATOM 591 C CA . THR A 1 72 ? -9.458 -2.172 15.773 1.00 98.50 72 THR A CA 1
ATOM 592 C C . THR A 1 72 ? -9.627 -0.669 15.932 1.00 98.50 72 THR A C 1
ATOM 594 O O . THR A 1 72 ? -10.245 -0.223 16.883 1.00 98.50 72 THR A O 1
ATOM 597 N N . THR A 1 73 ? -9.068 0.139 15.030 1.00 98.62 73 THR A N 1
ATOM 598 C CA . THR A 1 73 ? -9.213 1.599 15.076 1.00 98.62 73 THR A CA 1
ATOM 599 C C . THR A 1 73 ? -9.951 2.117 13.855 1.00 98.62 73 THR A C 1
ATOM 601 O O . THR A 1 73 ? -11.015 2.705 14.003 1.00 98.62 73 THR A O 1
ATOM 604 N N . LEU A 1 74 ? -9.436 1.901 12.639 1.00 98.44 74 LEU A N 1
ATOM 605 C CA . LEU A 1 74 ? -10.023 2.543 11.455 1.00 98.44 74 LEU A CA 1
ATOM 606 C C . LEU A 1 74 ? -11.441 2.047 11.155 1.00 98.44 74 LEU A C 1
ATOM 608 O O . LEU A 1 74 ? -12.310 2.865 10.843 1.00 98.44 74 LEU A O 1
ATOM 612 N N . VAL A 1 75 ? -11.673 0.738 11.273 1.00 98.38 75 VAL A N 1
ATOM 613 C CA . VAL A 1 75 ? -13.002 0.137 11.081 1.00 98.38 75 VAL A CA 1
ATOM 614 C C . VAL A 1 75 ? -13.945 0.503 12.231 1.00 98.38 75 VAL A C 1
ATOM 616 O O . VAL A 1 75 ? -15.087 0.886 11.981 1.00 98.38 75 VAL A O 1
ATOM 619 N N . GLU A 1 76 ? -13.490 0.437 13.488 1.00 98.25 76 GLU A N 1
ATOM 620 C CA . GLU A 1 76 ? -14.328 0.773 14.653 1.00 98.25 76 GLU A CA 1
ATOM 621 C C . GLU A 1 76 ? -14.776 2.244 14.645 1.00 98.25 76 GLU A C 1
ATOM 623 O O . GLU A 1 76 ? -15.950 2.539 14.882 1.00 98.25 76 GLU A O 1
ATOM 628 N N . GLU A 1 77 ? -13.876 3.156 14.271 1.00 98.50 77 GLU A N 1
ATOM 629 C CA . GLU A 1 77 ? -14.153 4.587 14.083 1.00 98.50 77 GLU A CA 1
ATOM 630 C C . GLU A 1 77 ? -14.883 4.891 12.758 1.00 98.50 77 GLU A C 1
ATOM 632 O O . GLU A 1 77 ? -15.179 6.050 12.462 1.00 98.50 77 GLU A O 1
ATOM 637 N N . LYS A 1 78 ? -15.204 3.866 11.952 1.00 97.94 78 LYS A N 1
ATOM 638 C CA . LYS A 1 78 ? -15.922 3.970 10.666 1.00 97.94 78 LYS A CA 1
ATOM 639 C C . LYS A 1 78 ? -15.245 4.891 9.650 1.00 97.94 78 LYS A C 1
ATOM 641 O O . LYS A 1 78 ? -15.905 5.591 8.883 1.00 97.94 78 LYS A O 1
ATOM 646 N N . THR A 1 79 ? -13.918 4.910 9.663 1.00 97.75 79 THR A N 1
ATOM 647 C CA . THR A 1 79 ? -13.110 5.668 8.693 1.00 97.75 79 THR A CA 1
ATOM 648 C C . THR A 1 79 ? -12.818 4.871 7.420 1.00 97.75 79 THR A C 1
ATOM 650 O O . THR A 1 79 ? -12.508 5.473 6.395 1.00 97.75 79 THR A O 1
ATOM 653 N N . ILE A 1 80 ? -12.954 3.542 7.481 1.00 98.06 80 ILE A N 1
ATOM 654 C CA . ILE A 1 80 ? -12.962 2.605 6.348 1.00 98.06 80 ILE A CA 1
ATOM 655 C C . ILE A 1 80 ? -14.046 1.545 6.586 1.00 98.06 80 ILE A C 1
ATOM 657 O O . ILE A 1 80 ? -14.429 1.310 7.738 1.00 98.06 80 ILE A O 1
ATOM 661 N N . ASP A 1 81 ? -14.504 0.890 5.522 1.00 98.06 81 ASP A N 1
ATOM 662 C CA . ASP A 1 81 ? -15.420 -0.244 5.628 1.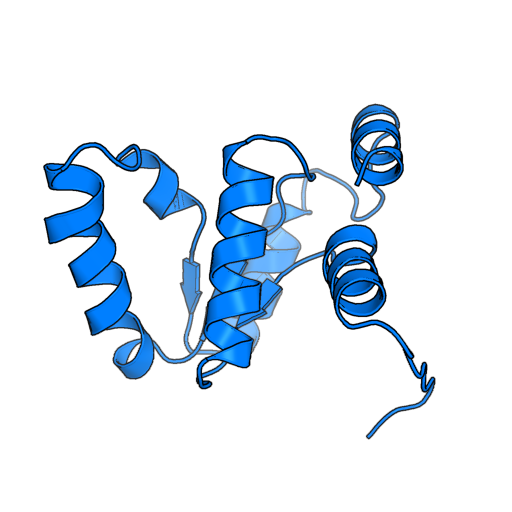00 98.06 81 ASP A CA 1
ATOM 663 C C . ASP A 1 81 ? -14.642 -1.529 5.992 1.00 98.06 81 ASP A C 1
ATOM 665 O O . ASP A 1 81 ? -13.470 -1.671 5.626 1.00 98.06 81 ASP A O 1
ATOM 669 N N . PRO A 1 82 ? -15.244 -2.499 6.711 1.00 97.56 82 PRO A N 1
ATOM 670 C CA . PRO A 1 82 ? -14.586 -3.771 7.023 1.00 97.56 82 PRO A CA 1
ATOM 671 C C . PRO A 1 82 ? -14.046 -4.503 5.783 1.00 97.56 82 PRO A C 1
ATOM 673 O O . PRO A 1 82 ? -12.976 -5.109 5.839 1.00 97.56 82 PRO A O 1
ATOM 676 N N . GLU A 1 83 ? -14.769 -4.422 4.665 1.00 97.38 83 GLU A N 1
ATOM 677 C CA . GLU A 1 83 ? -14.434 -5.047 3.385 1.00 97.38 83 GLU A CA 1
ATOM 678 C C . GLU A 1 83 ? -13.214 -4.400 2.707 1.00 97.38 83 GLU A C 1
ATOM 680 O O . GLU A 1 83 ? -12.570 -5.029 1.865 1.00 97.38 83 GLU A O 1
ATOM 685 N N . ASP A 1 84 ? -12.831 -3.175 3.087 1.00 97.00 84 ASP A N 1
ATOM 686 C CA . ASP A 1 84 ? -11.620 -2.533 2.563 1.00 97.00 84 ASP A CA 1
ATOM 687 C C . ASP A 1 84 ? -10.348 -3.273 3.001 1.00 97.00 84 ASP A C 1
ATOM 689 O O . ASP A 1 84 ? -9.317 -3.213 2.325 1.00 97.00 84 ASP A O 1
ATOM 693 N N . LEU A 1 85 ? -10.411 -4.043 4.093 1.00 97.12 85 LEU A N 1
ATOM 694 C CA . LEU A 1 85 ? -9.310 -4.912 4.512 1.00 97.12 85 LEU A CA 1
ATOM 695 C C . LEU A 1 85 ? -9.069 -6.067 3.524 1.00 97.12 85 LEU A C 1
ATOM 697 O O . LEU A 1 85 ? -7.951 -6.578 3.461 1.00 97.12 85 LEU A O 1
ATOM 701 N N . ASP A 1 86 ? -10.055 -6.428 2.696 1.00 96.31 86 ASP A N 1
ATOM 702 C CA . ASP A 1 86 ? -9.904 -7.449 1.650 1.00 96.31 86 ASP A CA 1
ATOM 703 C C . ASP A 1 86 ? -9.101 -6.942 0.438 1.00 96.31 86 ASP A C 1
ATOM 705 O O . ASP A 1 86 ? -8.787 -7.705 -0.484 1.00 96.31 86 ASP A O 1
ATOM 709 N N . LEU A 1 87 ? -8.753 -5.648 0.407 1.00 96.50 87 LEU A N 1
ATOM 710 C CA . LEU A 1 87 ? -7.859 -5.084 -0.605 1.00 96.50 87 LEU A CA 1
ATOM 711 C C . LEU A 1 87 ? -6.425 -5.610 -0.468 1.00 96.50 87 LEU A C 1
ATOM 713 O O . LEU A 1 87 ? -5.708 -5.657 -1.471 1.00 96.50 87 LEU A O 1
ATOM 717 N N . VAL A 1 88 ? -6.011 -6.023 0.735 1.00 97.44 88 VAL A N 1
ATOM 718 C CA . VAL A 1 88 ? -4.653 -6.508 1.011 1.00 97.44 88 VAL A CA 1
ATOM 719 C C . VAL A 1 88 ? -4.603 -8.020 1.205 1.00 97.44 88 VAL A C 1
ATOM 721 O O . VAL A 1 88 ? -5.470 -8.631 1.820 1.00 97.44 88 VAL A O 1
ATOM 724 N N . LYS A 1 89 ? -3.522 -8.642 0.729 1.00 97.81 89 LYS A N 1
ATOM 725 C CA . LYS A 1 89 ? -3.163 -10.028 1.059 1.00 97.81 89 LYS A CA 1
ATOM 726 C C . LYS A 1 89 ? -1.801 -10.060 1.731 1.00 97.81 89 LYS A C 1
ATOM 728 O O . LYS A 1 89 ? -0.870 -9.426 1.248 1.00 97.81 89 LYS A O 1
ATOM 733 N N . VAL A 1 90 ? -1.659 -10.833 2.803 1.00 98.44 90 VAL A N 1
ATOM 734 C CA . VAL A 1 90 ? -0.364 -11.039 3.465 1.00 98.44 90 VAL A CA 1
ATOM 735 C C . VAL A 1 90 ? 0.205 -12.385 3.035 1.00 98.44 90 VAL A C 1
ATOM 737 O O . VAL A 1 90 ? -0.441 -13.413 3.231 1.00 98.44 90 VAL A O 1
ATOM 740 N N . LEU A 1 91 ? 1.386 -12.388 2.414 1.00 98.31 91 LEU A N 1
ATOM 741 C CA . LEU A 1 91 ? 2.029 -13.592 1.876 1.00 98.31 91 LEU A CA 1
ATOM 742 C C . LEU A 1 91 ? 3.537 -13.565 2.146 1.00 98.31 91 LEU A C 1
ATOM 744 O O . LEU A 1 91 ? 4.214 -12.599 1.812 1.00 98.31 91 LEU A O 1
ATOM 748 N N . ASP A 1 92 ? 4.084 -14.650 2.695 1.00 97.44 92 ASP A N 1
ATOM 749 C CA . ASP A 1 92 ? 5.497 -14.692 3.104 1.00 97.44 92 ASP A CA 1
ATOM 750 C C . ASP A 1 92 ? 6.429 -15.329 2.073 1.00 97.44 92 ASP A C 1
ATOM 752 O O . ASP A 1 92 ? 7.626 -15.036 2.051 1.00 97.44 92 ASP A O 1
ATOM 756 N N . LYS A 1 93 ? 5.916 -16.220 1.216 1.00 97.94 93 LYS A N 1
ATOM 757 C CA . LYS A 1 93 ? 6.754 -16.934 0.245 1.00 97.94 93 LYS A CA 1
ATOM 758 C C . LYS A 1 93 ? 6.675 -16.270 -1.128 1.00 97.94 93 LYS A C 1
ATOM 760 O O . LYS A 1 93 ? 5.566 -16.092 -1.632 1.00 97.94 93 LYS A O 1
ATOM 765 N N . PRO A 1 94 ? 7.815 -16.027 -1.804 1.00 97.44 94 PRO A N 1
ATOM 766 C CA . PRO A 1 94 ? 7.831 -15.442 -3.145 1.00 97.44 94 PRO A CA 1
ATOM 767 C C . PRO A 1 94 ? 6.924 -16.159 -4.150 1.00 97.44 94 PRO A C 1
ATOM 769 O O . PRO A 1 94 ? 6.222 -15.504 -4.911 1.00 97.44 94 PRO A O 1
ATOM 772 N N . GLN A 1 95 ? 6.876 -17.496 -4.114 1.00 98.19 95 GLN A N 1
ATOM 773 C CA . GLN A 1 95 ? 6.011 -18.263 -5.013 1.00 98.19 95 GLN A CA 1
ATOM 774 C C . GLN A 1 95 ? 4.526 -17.936 -4.803 1.00 98.19 95 GLN A C 1
ATOM 776 O O . GLN A 1 95 ? 3.817 -17.706 -5.770 1.00 98.19 95 GLN A O 1
ATOM 781 N N . GLN A 1 96 ? 4.076 -17.808 -3.551 1.00 98.06 96 GLN A N 1
ATOM 782 C CA . GLN A 1 96 ? 2.682 -17.466 -3.250 1.00 98.06 96 GLN A CA 1
ATOM 783 C C . GLN A 1 96 ? 2.318 -16.068 -3.759 1.00 98.06 96 GLN A C 1
ATOM 785 O O . GLN A 1 96 ? 1.200 -15.858 -4.219 1.00 98.06 96 GLN A O 1
ATOM 790 N N . VAL A 1 97 ? 3.256 -15.116 -3.687 1.00 97.94 97 VAL A N 1
ATOM 791 C CA . VAL A 1 97 ? 3.071 -13.763 -4.234 1.00 97.94 97 VAL A CA 1
ATOM 792 C C . VAL A 1 97 ? 2.830 -13.837 -5.740 1.00 97.94 97 VAL A C 1
ATOM 794 O O . VAL A 1 97 ? 1.873 -13.253 -6.241 1.00 97.94 97 VAL A O 1
ATOM 797 N N . VAL A 1 98 ? 3.674 -14.586 -6.454 1.00 97.06 98 VAL A N 1
ATOM 798 C CA . VAL A 1 98 ? 3.553 -14.778 -7.903 1.00 97.06 98 VAL A CA 1
ATOM 799 C C . VAL A 1 98 ? 2.230 -15.463 -8.249 1.00 97.06 98 VAL A C 1
ATOM 801 O O . VAL A 1 98 ? 1.483 -14.949 -9.080 1.00 97.06 98 VAL A O 1
ATOM 804 N N . ASP A 1 99 ? 1.901 -16.560 -7.568 1.00 97.00 99 ASP A N 1
ATOM 805 C CA . ASP A 1 99 ? 0.661 -17.311 -7.782 1.00 97.00 99 ASP A CA 1
ATOM 806 C C . ASP A 1 99 ? -0.574 -16.424 -7.561 1.00 97.00 99 ASP A C 1
ATOM 808 O O . ASP A 1 99 ? -1.512 -16.453 -8.355 1.00 97.00 99 ASP A O 1
ATOM 812 N N . ALA A 1 100 ? -0.564 -15.576 -6.526 1.00 96.44 100 ALA A N 1
ATOM 813 C CA . ALA A 1 100 ? -1.658 -14.654 -6.238 1.00 96.44 100 ALA A CA 1
ATOM 814 C C . ALA A 1 100 ? -1.841 -13.584 -7.325 1.00 96.44 100 ALA A C 1
ATOM 816 O O . ALA A 1 100 ? -2.978 -13.208 -7.620 1.00 96.44 100 ALA A O 1
ATOM 817 N N . ILE A 1 101 ? -0.747 -13.102 -7.925 1.00 95.81 101 ILE A N 1
ATOM 818 C CA . ILE A 1 101 ? -0.805 -12.165 -9.053 1.00 95.81 101 ILE A CA 1
ATOM 819 C C . ILE A 1 101 ? -1.395 -12.866 -10.277 1.00 95.81 101 ILE A C 1
ATOM 821 O O . ILE A 1 101 ? -2.330 -12.341 -10.876 1.00 95.81 101 ILE A O 1
ATOM 825 N N . PHE A 1 102 ? -0.909 -14.057 -10.632 1.00 94.62 102 PHE A N 1
ATOM 826 C CA . PHE A 1 102 ? -1.435 -14.795 -11.784 1.00 94.62 102 PHE A CA 1
ATOM 827 C C . PHE A 1 102 ? -2.902 -15.187 -11.611 1.00 94.62 102 PHE A C 1
ATOM 829 O O . PHE A 1 102 ? -3.679 -14.986 -12.537 1.00 94.62 102 PHE A O 1
ATOM 836 N N . ALA A 1 103 ? -3.308 -15.647 -10.425 1.00 93.69 103 ALA A N 1
ATOM 837 C CA . ALA A 1 103 ? -4.701 -15.978 -10.133 1.00 93.69 103 ALA A CA 1
ATOM 838 C C . ALA A 1 103 ? -5.637 -14.769 -10.314 1.00 93.69 103 ALA A C 1
ATOM 840 O O . ALA A 1 103 ? -6.746 -14.905 -10.824 1.00 93.69 103 ALA A O 1
ATOM 841 N N . HIS A 1 104 ? -5.187 -13.559 -9.957 1.00 92.31 104 HIS A N 1
ATOM 842 C CA . HIS A 1 104 ? -5.958 -12.333 -10.196 1.00 92.31 104 HIS A CA 1
ATOM 843 C C . HIS A 1 104 ? -6.168 -12.046 -11.687 1.00 92.31 104 HIS A C 1
ATOM 845 O O . HIS A 1 104 ? -7.183 -11.457 -12.051 1.00 92.31 104 HIS A O 1
ATOM 851 N N . TYR A 1 105 ? -5.236 -12.472 -12.542 1.00 91.75 105 TYR A N 1
ATOM 852 C CA . TYR A 1 105 ? -5.250 -12.267 -13.992 1.00 91.75 105 TYR A CA 1
ATOM 853 C C . TYR A 1 105 ? -5.603 -13.531 -14.802 1.00 91.75 105 TYR A C 1
ATOM 855 O O . TYR A 1 105 ? -5.492 -13.549 -16.024 1.00 91.75 105 TYR A O 1
ATOM 863 N N . GLU A 1 106 ? -6.079 -14.600 -14.163 1.00 86.88 106 GLU A N 1
ATOM 864 C CA . GLU A 1 106 ? -6.394 -15.853 -14.866 1.00 86.88 106 GLU A CA 1
ATOM 865 C C . GLU A 1 106 ? -7.599 -15.696 -15.810 1.00 86.88 106 GLU A C 1
ATOM 867 O O . GLU A 1 106 ? -7.621 -16.228 -16.919 1.00 86.88 106 GLU A O 1
ATOM 872 N N . HIS A 1 107 ? -8.587 -14.900 -15.397 1.00 79.19 107 HIS A N 1
ATOM 873 C CA . HIS A 1 107 ? -9.797 -14.617 -16.177 1.00 79.19 107 HIS A CA 1
ATOM 874 C C . HIS A 1 107 ? -9.838 -13.191 -16.749 1.00 79.19 107 HIS A C 1
ATOM 876 O O . HIS A 1 107 ? -10.823 -12.796 -17.372 1.00 79.19 107 HIS A O 1
ATOM 882 N N . ARG A 1 108 ? -8.770 -12.409 -16.548 1.00 77.75 108 ARG A N 1
ATOM 883 C CA . ARG A 1 108 ? -8.625 -11.030 -17.034 1.00 77.75 108 ARG A CA 1
ATOM 884 C C . ARG A 1 108 ? -7.184 -10.801 -17.483 1.00 77.75 108 ARG A C 1
ATOM 886 O O . ARG A 1 108 ? -6.268 -11.063 -16.725 1.00 77.75 108 ARG A O 1
ATOM 893 N N . GLY A 1 109 ? -6.958 -10.295 -18.693 1.00 76.06 109 GLY A N 1
ATOM 894 C CA . GLY A 1 109 ? -5.596 -9.991 -19.149 1.00 76.06 109 GLY A CA 1
ATOM 895 C C . GLY A 1 109 ? -4.888 -8.947 -18.268 1.00 76.06 109 GLY A C 1
ATOM 896 O O . GLY A 1 109 ? -5.532 -8.167 -17.567 1.00 76.06 109 GLY A O 1
ATOM 897 N N . PHE A 1 110 ? -3.552 -8.901 -18.328 1.00 76.62 110 PHE A N 1
ATOM 898 C CA . PHE A 1 110 ? -2.744 -7.865 -17.657 1.00 76.62 110 PHE A CA 1
ATOM 899 C C . PHE A 1 110 ? -2.967 -6.461 -18.243 1.00 76.62 110 PHE A C 1
ATOM 901 O O . PHE A 1 110 ? -2.795 -5.450 -17.554 1.00 76.62 110 PHE A O 1
ATOM 908 N N . GLU A 1 111 ? -3.344 -6.410 -19.520 1.00 81.38 111 GLU A N 1
ATOM 909 C CA . GLU A 1 111 ? -3.712 -5.204 -20.256 1.00 81.38 111 GLU A CA 1
ATOM 910 C C . GLU A 1 111 ? -4.958 -4.553 -19.632 1.00 81.38 111 GLU A C 1
ATOM 912 O O . GLU A 1 111 ? -5.975 -5.232 -19.467 1.00 81.38 111 GLU A O 1
ATOM 917 N N . PRO A 1 112 ? -4.922 -3.250 -19.300 1.00 80.75 112 PRO A N 1
ATOM 918 C CA . PRO A 1 112 ? -6.118 -2.560 -18.843 1.00 80.75 112 PRO A CA 1
ATOM 919 C C . PRO A 1 112 ? -7.174 -2.513 -19.958 1.00 80.75 112 PRO A C 1
ATOM 921 O O . PRO A 1 112 ? -6.860 -2.205 -21.115 1.00 80.75 112 PRO A O 1
ATOM 924 N N . SER A 1 113 ? -8.428 -2.775 -19.592 1.00 84.31 113 SER A N 1
ATOM 925 C CA . SER A 1 113 ? -9.610 -2.561 -20.433 1.00 84.31 113 SER A CA 1
ATOM 926 C C . SER A 1 113 ? -9.755 -1.089 -20.837 1.00 84.31 113 SER A C 1
ATOM 928 O O . SER A 1 113 ? -9.147 -0.206 -20.236 1.00 84.31 113 SER A O 1
ATOM 930 N N . ALA A 1 114 ? -10.584 -0.790 -21.843 1.00 84.56 114 ALA A N 1
ATOM 931 C CA . ALA A 1 114 ? -10.791 0.589 -22.299 1.00 84.56 114 ALA A CA 1
ATOM 932 C C . ALA A 1 114 ? -11.240 1.534 -21.165 1.00 84.56 114 ALA A C 1
ATOM 934 O O . ALA A 1 114 ? -10.716 2.637 -21.055 1.00 84.56 114 ALA A O 1
ATOM 935 N N . GLN A 1 115 ? -12.132 1.062 -20.287 1.00 83.56 115 GLN A N 1
ATOM 936 C CA . GLN A 1 115 ? -12.595 1.812 -19.114 1.00 83.56 115 GLN A CA 1
ATOM 937 C C . GLN A 1 115 ? -11.468 2.036 -18.099 1.00 83.56 115 GLN A C 1
ATOM 939 O O . GLN A 1 115 ? -11.273 3.147 -17.624 1.00 83.56 115 GLN A O 1
ATOM 944 N N . GLU A 1 116 ? -10.670 1.006 -17.798 1.00 83.94 116 GLU A N 1
ATOM 945 C CA . GLU A 1 116 ? -9.519 1.160 -16.897 1.00 83.94 116 GLU A CA 1
ATOM 946 C C . GLU A 1 116 ? -8.470 2.115 -17.484 1.00 83.94 116 GLU A C 1
ATOM 948 O O . GLU A 1 116 ? -7.863 2.877 -16.742 1.00 83.94 116 GLU A O 1
ATOM 953 N N . ARG A 1 117 ? -8.262 2.117 -18.808 1.00 83.00 117 ARG A N 1
ATOM 954 C CA . ARG A 1 117 ? -7.353 3.070 -19.465 1.00 83.00 117 ARG A CA 1
ATOM 955 C C . ARG A 1 117 ? -7.824 4.512 -19.300 1.00 83.00 117 ARG A C 1
ATOM 957 O O . ARG A 1 117 ? -6.978 5.371 -19.093 1.00 83.00 117 ARG A O 1
ATOM 964 N N . GLU A 1 118 ? -9.128 4.765 -19.376 1.00 83.88 118 GLU A N 1
ATOM 965 C CA . GLU A 1 118 ? -9.711 6.092 -19.146 1.00 83.88 118 GLU A CA 1
ATOM 966 C C . GLU A 1 118 ? -9.467 6.556 -17.706 1.00 83.88 118 GLU A C 1
ATOM 968 O O . GLU A 1 118 ? -8.882 7.614 -17.499 1.00 83.88 118 GLU A O 1
ATOM 973 N N . VAL A 1 119 ? -9.746 5.701 -16.716 1.00 83.12 119 VAL A N 1
ATOM 974 C CA . VAL A 1 119 ? -9.440 5.993 -15.303 1.00 83.12 119 VAL A CA 1
ATOM 975 C C . VAL A 1 119 ? -7.949 6.297 -15.096 1.00 83.12 119 VAL A C 1
ATOM 977 O O . VAL A 1 119 ? -7.597 7.224 -14.375 1.00 83.12 119 VAL A O 1
ATOM 980 N N . LEU A 1 120 ? -7.053 5.561 -15.761 1.00 82.31 120 LEU A N 1
ATOM 981 C CA . LEU A 1 120 ? -5.604 5.779 -15.669 1.00 82.31 120 LEU A CA 1
ATOM 982 C C . LEU A 1 120 ? -5.107 7.047 -16.394 1.00 82.31 120 LEU A C 1
ATOM 984 O O . LEU A 1 120 ? -3.955 7.458 -16.195 1.00 82.31 120 LEU A O 1
ATOM 988 N N . LEU A 1 121 ? -5.904 7.636 -17.289 1.00 81.50 121 LEU A N 1
ATOM 989 C CA . LEU A 1 121 ? -5.598 8.926 -17.917 1.00 81.50 121 LEU A CA 1
ATOM 990 C C . LEU A 1 121 ? -5.929 10.102 -16.993 1.00 81.50 121 LEU A C 1
ATOM 992 O O . LEU A 1 121 ? -5.247 11.118 -17.093 1.00 81.50 121 LEU A O 1
ATOM 996 N N . ASP A 1 122 ? -6.890 9.915 -16.087 1.00 77.25 122 ASP A N 1
ATOM 997 C CA . ASP A 1 122 ? -7.368 10.922 -15.133 1.00 77.25 122 ASP A CA 1
ATOM 998 C C . ASP A 1 122 ? -6.651 10.883 -13.765 1.00 77.25 122 ASP A C 1
ATOM 1000 O O . ASP A 1 122 ? -7.001 11.654 -12.866 1.00 77.25 122 ASP A O 1
ATOM 1004 N N . LEU A 1 123 ? -5.660 9.992 -13.608 1.00 73.69 123 LEU A N 1
ATOM 1005 C CA . LEU A 1 123 ? -4.673 9.995 -12.513 1.00 73.69 123 LEU A CA 1
ATOM 1006 C C . LEU A 1 123 ? -3.709 11.183 -12.631 1.00 73.69 123 LEU A C 1
ATOM 1008 O O . LEU A 1 123 ? -3.517 11.877 -11.609 1.00 73.69 123 LEU A O 1
#

Sequence (123 aa):
YQDISLNFRHFFSRKVMFVKYAAAYVVLPGGFGTLDELAEILTLVQTGKTRRIPIILVHAPFWEGLLEWFRTTLVEEKTIDPEDLDLVKVLDKPQQVVDAIFAHYEHRGFEPSAQEREVLLDL

Secondary structure (DSSP, 8-state):
--SS----SSHHHHHHHHHHH-S-EEE-S--HHHHHHHHHHHHHHHTTSS----EEE--HHHHHHHHHHIIIIITTTTSS-GGGGGGEEE--SHHHHHHHHHHHTSSS-SSPPHHHHHHHH--